Protein AF-A0A964LDW8-F1 (afdb_monomer_lite)

Structure (mmCIF, N/CA/C/O backbone):
data_AF-A0A964LDW8-F1
#
_entry.id   AF-A0A964LDW8-F1
#
loop_
_atom_site.group_PDB
_atom_site.id
_atom_site.type_symbol
_atom_site.label_atom_id
_atom_site.label_alt_id
_atom_site.label_comp_id
_atom_site.label_asym_id
_atom_site.label_entity_id
_atom_site.label_seq_id
_atom_site.pdbx_PDB_ins_code
_atom_site.Cartn_x
_atom_site.Cartn_y
_atom_site.Cartn_z
_atom_site.occupancy
_atom_site.B_iso_or_equiv
_atom_site.auth_seq_id
_atom_site.auth_comp_id
_atom_site.auth_asym_id
_atom_site.auth_atom_id
_atom_site.pdbx_PDB_model_num
ATOM 1 N N . MET A 1 1 ? -5.130 -5.424 -9.404 1.00 87.50 1 MET A N 1
ATOM 2 C CA . MET A 1 1 ? -4.907 -4.189 -10.208 1.00 87.50 1 MET A CA 1
ATOM 3 C C . MET A 1 1 ? -3.841 -3.343 -9.520 1.00 87.50 1 MET A C 1
ATOM 5 O O . MET A 1 1 ? -3.980 -3.080 -8.329 1.00 87.50 1 MET A O 1
ATOM 9 N N . PHE A 1 2 ? -2.810 -2.878 -10.244 1.00 93.38 2 PHE A N 1
ATOM 10 C CA . PHE A 1 2 ? -1.754 -2.054 -9.638 1.00 93.38 2 PHE A CA 1
ATOM 11 C C . PHE A 1 2 ? -2.186 -0.603 -9.401 1.00 93.38 2 PHE A C 1
ATOM 13 O O . PHE A 1 2 ? -2.670 0.065 -10.313 1.00 93.38 2 PHE A O 1
ATOM 20 N N . VAL A 1 3 ? -1.931 -0.105 -8.193 1.00 96.19 3 VAL A N 1
ATOM 21 C CA . VAL A 1 3 ? -2.235 1.258 -7.741 1.00 96.19 3 VAL A CA 1
ATOM 22 C C . VAL A 1 3 ? -0.996 1.931 -7.139 1.00 96.19 3 VAL A C 1
ATOM 24 O O . VAL A 1 3 ? 0.006 1.281 -6.814 1.00 96.19 3 VAL A O 1
ATOM 27 N N . PHE A 1 4 ? -1.036 3.258 -7.038 1.00 96.50 4 PHE A N 1
ATOM 28 C CA . PHE A 1 4 ? -0.010 4.055 -6.361 1.00 96.50 4 PHE A CA 1
ATOM 29 C C . PHE A 1 4 ? -0.256 4.120 -4.845 1.00 96.50 4 PHE A C 1
ATOM 31 O O . PHE A 1 4 ? -1.352 3.838 -4.359 1.00 96.50 4 PHE A O 1
ATOM 38 N N .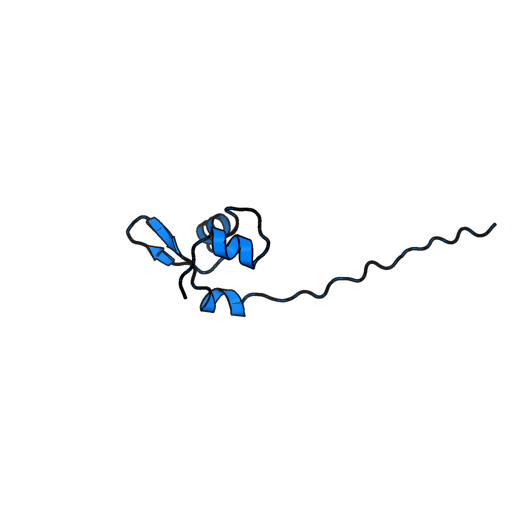 GLY A 1 5 ? 0.773 4.509 -4.086 1.00 96.31 5 GLY A N 1
ATOM 39 C CA . GLY A 1 5 ? 0.687 4.602 -2.627 1.00 96.31 5 GLY A CA 1
ATOM 40 C C . GLY A 1 5 ? -0.351 5.612 -2.128 1.00 96.31 5 GLY A C 1
ATOM 41 O O . GLY A 1 5 ? -1.028 5.345 -1.140 1.00 96.31 5 GLY A O 1
ATOM 42 N N . ASP A 1 6 ? -0.537 6.730 -2.829 1.00 97.12 6 ASP A N 1
ATOM 43 C CA . ASP A 1 6 ? -1.542 7.751 -2.503 1.00 97.12 6 ASP A CA 1
ATOM 44 C C . ASP A 1 6 ? -2.980 7.231 -2.666 1.00 97.12 6 ASP A C 1
ATOM 46 O O . ASP A 1 6 ? -3.885 7.602 -1.917 1.00 97.12 6 ASP A O 1
ATOM 50 N N . GLU A 1 7 ? -3.209 6.343 -3.631 1.00 97.38 7 GLU A N 1
ATOM 51 C CA . GLU A 1 7 ? -4.487 5.668 -3.801 1.00 97.38 7 GLU A CA 1
ATOM 52 C C . GLU A 1 7 ? -4.754 4.674 -2.667 1.00 97.38 7 GLU A C 1
ATOM 54 O O . GLU A 1 7 ? -5.856 4.673 -2.116 1.00 97.38 7 GLU A O 1
ATOM 59 N N . VAL A 1 8 ? -3.747 3.897 -2.254 1.00 96.69 8 VAL A N 1
ATOM 60 C CA . VAL A 1 8 ? -3.856 3.028 -1.069 1.00 96.69 8 VAL A CA 1
ATOM 61 C C . VAL A 1 8 ? -4.156 3.857 0.178 1.00 96.69 8 VAL A C 1
ATOM 63 O O . VAL A 1 8 ? -5.071 3.523 0.928 1.00 96.69 8 VAL A O 1
ATOM 66 N N . ASP A 1 9 ? -3.440 4.966 0.380 1.00 97.50 9 ASP A N 1
ATOM 67 C CA . ASP A 1 9 ? -3.648 5.842 1.532 1.00 97.50 9 ASP A CA 1
ATOM 68 C C . ASP A 1 9 ? -5.082 6.389 1.568 1.00 97.50 9 ASP A C 1
ATOM 70 O O . ASP A 1 9 ? -5.723 6.355 2.620 1.00 97.50 9 ASP A O 1
ATOM 74 N N . ARG A 1 10 ? -5.631 6.812 0.420 1.00 97.25 10 ARG A N 1
ATOM 75 C CA . ARG A 1 10 ? -7.030 7.259 0.313 1.00 97.25 10 ARG A CA 1
ATOM 76 C C . ARG A 1 10 ? -8.023 6.144 0.627 1.00 97.25 10 ARG A C 1
ATOM 78 O O . ARG A 1 10 ? -8.940 6.370 1.413 1.00 97.25 10 ARG A O 1
ATOM 85 N N . ARG A 1 11 ? -7.841 4.949 0.056 1.00 95.00 11 ARG A N 1
ATOM 86 C CA . ARG A 1 11 ? -8.732 3.795 0.289 1.00 95.00 11 ARG A CA 1
ATOM 87 C C . ARG A 1 11 ? -8.732 3.355 1.756 1.00 95.00 11 ARG A C 1
ATOM 89 O O . ARG A 1 11 ? -9.771 2.969 2.279 1.00 95.00 11 ARG A O 1
ATOM 96 N N . MET A 1 12 ? -7.582 3.450 2.421 1.00 93.19 12 MET A N 1
ATOM 97 C CA . MET A 1 12 ? -7.399 3.033 3.815 1.00 93.19 12 MET A CA 1
ATOM 98 C C . MET A 1 12 ? -7.660 4.145 4.842 1.00 93.19 12 MET A C 1
ATOM 100 O O . MET A 1 12 ? -7.596 3.889 6.046 1.00 93.19 12 MET A O 1
ATOM 104 N N . GLY A 1 13 ? -7.907 5.383 4.403 1.00 94.69 13 GLY A N 1
ATOM 105 C CA . GLY A 1 13 ? -8.006 6.541 5.296 1.00 94.69 13 GLY A CA 1
ATOM 106 C C . GLY A 1 13 ? -6.700 6.839 6.045 1.00 94.69 13 GLY A C 1
ATOM 107 O O . GLY A 1 13 ? -6.718 7.328 7.176 1.00 94.69 13 GLY A O 1
ATOM 108 N N . TRP A 1 14 ? -5.552 6.497 5.460 1.00 95.75 14 TRP A N 1
ATOM 109 C CA . TRP A 1 14 ? -4.241 6.745 6.048 1.00 95.75 14 TRP A CA 1
ATOM 110 C C . TRP A 1 14 ? -3.717 8.144 5.720 1.00 95.75 14 TRP A C 1
ATOM 112 O O . TRP A 1 14 ? -4.137 8.803 4.773 1.00 95.75 14 TRP A O 1
ATOM 122 N N . LYS A 1 15 ? -2.744 8.602 6.519 1.00 97.25 15 LYS A N 1
ATOM 123 C CA . LYS A 1 15 ? -1.980 9.813 6.194 1.00 97.25 15 LYS A CA 1
ATOM 124 C C . LYS A 1 15 ? -1.159 9.584 4.915 1.00 97.25 15 LYS A C 1
ATOM 126 O O . LYS A 1 15 ? -0.589 8.499 4.798 1.00 97.25 15 LYS A O 1
ATOM 131 N N . PRO A 1 16 ? -1.002 10.599 4.044 1.00 97.94 16 PRO A N 1
ATOM 132 C CA . PRO A 1 16 ? -0.176 10.488 2.844 1.00 97.94 16 PRO A CA 1
ATOM 133 C C . PRO A 1 16 ? 1.243 9.971 3.132 1.00 97.94 16 PRO A C 1
ATOM 135 O O . PRO A 1 16 ? 1.883 10.387 4.103 1.00 97.94 16 PRO A O 1
ATOM 138 N N . GLY A 1 17 ? 1.723 9.054 2.293 1.00 96.69 17 GLY A N 1
ATOM 139 C CA . GLY A 1 17 ? 3.030 8.400 2.396 1.00 96.69 17 GLY A CA 1
ATOM 140 C C . GLY A 1 17 ? 3.072 7.229 3.385 1.00 96.69 17 GLY A C 1
ATOM 141 O O . GLY A 1 17 ? 4.134 6.633 3.606 1.00 96.69 17 GLY A O 1
ATOM 142 N N . LYS A 1 18 ? 1.947 6.871 4.018 1.00 97.75 18 LYS A N 1
ATOM 143 C CA . LYS A 1 18 ? 1.903 5.745 4.961 1.00 97.75 18 LYS A CA 1
ATOM 144 C C . LYS A 1 18 ? 2.087 4.419 4.230 1.00 97.75 18 LYS A C 1
ATOM 146 O O . LYS A 1 18 ? 2.871 3.604 4.723 1.00 97.75 18 LYS A O 1
ATOM 151 N N . ALA A 1 19 ? 1.428 4.225 3.089 1.00 97.50 19 ALA A N 1
ATOM 152 C CA . ALA A 1 19 ? 1.551 3.024 2.269 1.00 97.50 19 ALA A CA 1
ATOM 153 C C . ALA A 1 19 ? 3.008 2.770 1.850 1.00 97.50 19 ALA A C 1
ATOM 155 O O . ALA A 1 19 ? 3.555 1.704 2.132 1.00 97.50 19 ALA A O 1
ATOM 156 N N . GLU A 1 20 ? 3.690 3.774 1.290 1.00 96.69 20 GLU A N 1
ATOM 157 C CA . GLU A 1 20 ? 5.105 3.660 0.906 1.00 96.69 20 GLU A CA 1
ATOM 158 C C . GLU A 1 20 ? 6.015 3.357 2.096 1.00 96.69 20 GLU A C 1
ATOM 160 O O . GLU A 1 20 ? 6.926 2.531 2.008 1.00 96.69 20 GLU A O 1
ATOM 165 N N . ARG A 1 21 ? 5.763 3.992 3.246 1.00 97.62 21 ARG A N 1
ATOM 166 C CA . ARG A 1 21 ? 6.531 3.713 4.460 1.00 97.62 21 ARG A CA 1
ATOM 167 C C . ARG A 1 21 ? 6.362 2.264 4.916 1.00 97.62 21 ARG A C 1
ATOM 169 O O . ARG A 1 21 ? 7.338 1.658 5.350 1.00 97.62 21 ARG A O 1
ATOM 176 N N . LEU A 1 22 ? 5.155 1.705 4.824 1.00 97.00 22 LEU A N 1
ATOM 177 C CA . LEU A 1 22 ? 4.902 0.301 5.157 1.00 97.00 22 LEU A CA 1
ATOM 178 C C . LEU A 1 22 ? 5.533 -0.657 4.139 1.00 97.00 22 LEU A C 1
ATOM 180 O O . LEU A 1 22 ? 6.092 -1.672 4.553 1.00 97.00 22 LEU A O 1
ATOM 184 N N . ALA A 1 23 ? 5.520 -0.314 2.849 1.00 96.94 23 ALA A N 1
ATOM 185 C CA . ALA A 1 23 ? 6.217 -1.066 1.807 1.00 96.94 23 ALA A CA 1
ATOM 186 C C . ALA A 1 23 ? 7.723 -1.154 2.088 1.00 96.94 23 ALA A C 1
ATOM 188 O O . ALA A 1 23 ? 8.277 -2.247 2.177 1.00 96.94 23 ALA A O 1
ATOM 189 N N . ARG A 1 24 ? 8.375 -0.017 2.369 1.00 95.62 24 ARG A N 1
ATOM 190 C CA . ARG A 1 24 ? 9.808 0.029 2.723 1.00 95.62 24 ARG A CA 1
ATOM 191 C C . ARG A 1 24 ? 10.145 -0.793 3.971 1.00 95.62 24 ARG A C 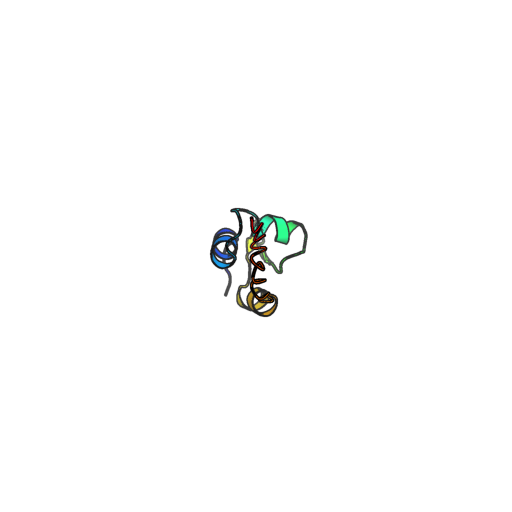1
ATOM 193 O O . ARG A 1 24 ? 11.248 -1.313 4.086 1.00 95.62 24 ARG A O 1
ATOM 200 N N . GLN A 1 25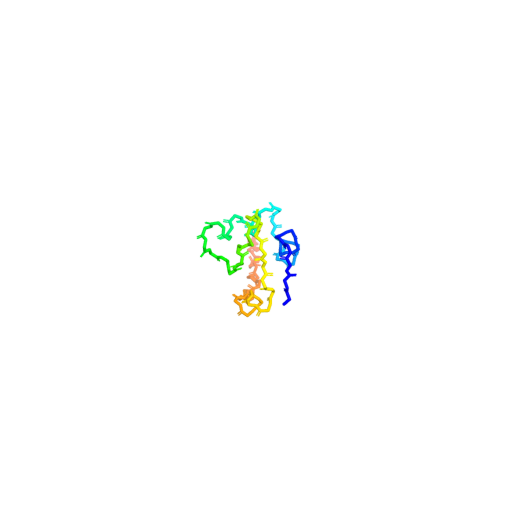 ? 9.193 -0.932 4.894 1.00 97.12 25 GLN A N 1
ATOM 201 C CA . GLN A 1 25 ? 9.316 -1.778 6.086 1.00 97.12 25 GLN A CA 1
ATOM 202 C C . GLN A 1 25 ? 8.958 -3.252 5.837 1.00 97.12 25 GLN A C 1
ATOM 204 O O . GLN A 1 25 ? 8.999 -4.040 6.777 1.00 97.12 25 GLN A O 1
ATOM 209 N N . ARG A 1 26 ? 8.590 -3.632 4.605 1.00 95.06 26 ARG A N 1
ATOM 210 C CA . ARG A 1 26 ? 8.099 -4.969 4.225 1.00 95.06 26 ARG A CA 1
ATOM 211 C C . ARG A 1 26 ? 6.861 -5.409 5.015 1.00 95.06 26 ARG A C 1
ATOM 213 O O . ARG A 1 26 ? 6.687 -6.583 5.316 1.00 95.06 26 ARG A O 1
ATOM 220 N N . ARG A 1 27 ? 6.004 -4.449 5.373 1.00 95.81 27 ARG A N 1
ATOM 221 C CA . ARG A 1 27 ? 4.766 -4.665 6.148 1.00 95.81 27 ARG A CA 1
ATOM 222 C C . ARG A 1 27 ? 3.493 -4.563 5.316 1.00 95.81 27 ARG A C 1
ATOM 224 O O . ARG A 1 27 ? 2.405 -4.721 5.859 1.00 95.81 27 ARG A O 1
ATOM 231 N N . LEU A 1 28 ? 3.630 -4.243 4.036 1.00 96.19 28 LEU A N 1
ATOM 232 C CA . LEU A 1 28 ? 2.540 -4.158 3.077 1.00 96.19 28 LEU A CA 1
ATOM 233 C C . LEU A 1 28 ? 3.030 -4.800 1.772 1.00 96.19 28 LEU A C 1
ATOM 235 O O . LEU A 1 28 ? 4.135 -4.440 1.339 1.00 96.19 28 LEU A O 1
ATOM 239 N N . PRO A 1 29 ? 2.279 -5.746 1.178 1.00 96.94 29 PRO A N 1
ATOM 240 C CA . PRO A 1 29 ? 2.638 -6.322 -0.112 1.00 96.94 29 PRO A CA 1
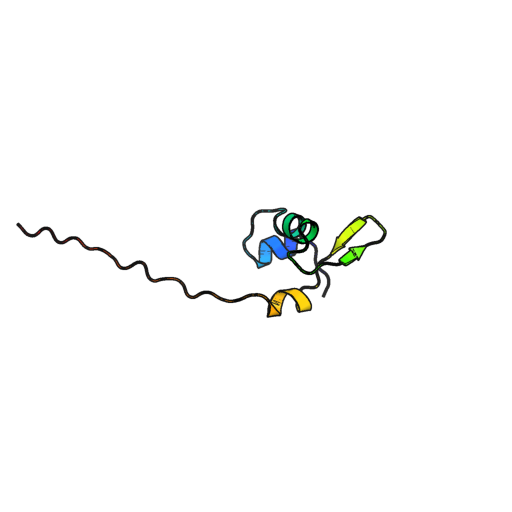ATOM 241 C C . PRO A 1 29 ? 2.798 -5.235 -1.173 1.00 96.94 29 PRO A C 1
ATOM 243 O O . PRO A 1 29 ? 2.010 -4.291 -1.232 1.00 96.94 29 PRO A O 1
ATOM 246 N N . HIS A 1 30 ? 3.877 -5.319 -1.946 1.00 97.25 30 HIS A N 1
ATOM 247 C CA . HIS A 1 30 ? 4.225 -4.331 -2.960 1.00 97.25 30 HIS A CA 1
ATOM 248 C C . HIS A 1 30 ? 5.192 -4.924 -3.986 1.00 97.25 30 HIS A C 1
ATOM 250 O O . HIS A 1 30 ? 5.902 -5.892 -3.714 1.00 97.25 30 HIS A O 1
ATOM 256 N N . VAL A 1 31 ? 5.266 -4.271 -5.141 1.00 96.19 31 VAL A N 1
ATOM 257 C CA . VAL A 1 31 ? 6.223 -4.553 -6.207 1.00 96.19 31 VAL A CA 1
ATOM 258 C C . VAL A 1 31 ? 7.134 -3.344 -6.370 1.00 96.19 31 VAL A C 1
ATOM 260 O O . VAL A 1 31 ? 6.664 -2.208 -6.463 1.00 96.19 31 VAL A O 1
ATOM 263 N N . LEU A 1 32 ? 8.443 -3.589 -6.401 1.00 95.25 32 LEU A N 1
ATOM 264 C CA . LEU A 1 32 ? 9.435 -2.592 -6.783 1.00 95.25 32 LEU A CA 1
ATOM 265 C C . LEU A 1 32 ? 9.666 -2.696 -8.290 1.00 95.25 32 LEU A C 1
ATOM 267 O O . LEU A 1 32 ? 10.061 -3.751 -8.788 1.00 95.25 32 LEU A O 1
ATOM 271 N N . LEU A 1 33 ? 9.401 -1.615 -9.012 1.00 94.00 33 LEU A N 1
ATOM 272 C CA . LEU A 1 33 ? 9.660 -1.543 -10.443 1.00 94.00 33 LEU A CA 1
ATOM 273 C C . LEU A 1 33 ? 11.156 -1.285 -10.717 1.00 94.00 33 LEU A C 1
ATOM 275 O O . LEU A 1 33 ? 11.872 -0.807 -9.833 1.00 94.00 33 LEU A O 1
ATOM 279 N N . PRO A 1 34 ? 11.654 -1.571 -11.937 1.00 96.00 34 PRO A N 1
ATOM 280 C CA . PRO A 1 34 ? 13.061 -1.353 -12.290 1.00 96.00 34 PRO A CA 1
ATOM 281 C C . PRO A 1 34 ? 13.536 0.101 -12.157 1.00 96.00 34 PRO A C 1
ATOM 283 O O . PRO A 1 34 ? 14.725 0.341 -11.975 1.00 96.00 34 PRO A O 1
ATOM 286 N N . ASP A 1 35 ? 12.617 1.066 -12.232 1.00 95.56 35 ASP A N 1
ATOM 287 C CA . ASP A 1 35 ? 12.886 2.495 -12.024 1.00 95.56 35 ASP A CA 1
ATOM 288 C C . ASP A 1 35 ? 12.971 2.890 -10.534 1.00 95.56 35 ASP A C 1
ATOM 290 O O . ASP A 1 35 ? 13.197 4.054 -10.206 1.00 95.56 35 ASP A O 1
ATOM 294 N N . GLY A 1 36 ? 12.791 1.930 -9.622 1.00 92.25 36 GLY A N 1
ATOM 295 C CA . GLY A 1 36 ? 12.788 2.140 -8.178 1.00 92.25 36 GLY A CA 1
ATOM 296 C C . GLY A 1 36 ? 11.453 2.631 -7.615 1.00 92.25 36 GLY A C 1
ATOM 297 O O . GLY A 1 36 ? 11.355 2.849 -6.404 1.00 92.25 36 GLY A O 1
ATOM 298 N N . SER A 1 37 ? 10.419 2.797 -8.444 1.00 93.31 37 SER A N 1
ATOM 299 C CA . SER A 1 37 ? 9.084 3.157 -7.971 1.00 93.31 37 SER A CA 1
ATOM 300 C C . SER A 1 37 ? 8.370 1.961 -7.332 1.00 93.31 37 SER A C 1
ATOM 302 O O . SER A 1 37 ? 8.589 0.801 -7.687 1.00 93.31 37 SER A O 1
ATOM 304 N N . ILE A 1 38 ? 7.511 2.244 -6.351 1.00 96.19 38 ILE A N 1
ATOM 305 C CA . ILE A 1 38 ? 6.744 1.231 -5.621 1.00 96.19 38 ILE A CA 1
ATOM 306 C C . ILE A 1 38 ? 5.314 1.201 -6.163 1.00 96.19 38 ILE A C 1
ATOM 308 O O . ILE A 1 38 ? 4.645 2.233 -6.244 1.00 96.19 38 ILE A O 1
ATOM 312 N N . ARG A 1 39 ? 4.831 0.002 -6.493 1.00 97.56 39 ARG A N 1
ATOM 313 C CA . ARG A 1 39 ? 3.439 -0.275 -6.861 1.00 97.56 39 ARG A CA 1
ATOM 314 C C . ARG A 1 39 ? 2.806 -1.246 -5.884 1.00 97.56 39 ARG A C 1
ATOM 316 O O . ARG A 1 39 ? 3.483 -2.084 -5.298 1.00 97.56 39 ARG A O 1
ATOM 323 N N . PHE A 1 40 ? 1.496 -1.140 -5.743 1.00 97.69 40 PHE A N 1
ATOM 324 C CA . PHE A 1 40 ? 0.705 -1.971 -4.848 1.00 97.69 40 PHE A CA 1
ATOM 325 C C . PHE A 1 40 ? -0.326 -2.729 -5.663 1.00 97.69 40 PHE A C 1
ATOM 327 O O . PHE A 1 40 ? -0.994 -2.106 -6.483 1.00 97.69 40 PHE A O 1
ATOM 334 N N . ASP A 1 41 ? -0.471 -4.034 -5.455 1.00 96.38 41 ASP A N 1
ATOM 335 C CA . ASP A 1 41 ? -1.610 -4.758 -6.011 1.00 96.38 41 ASP A CA 1
ATOM 336 C C . ASP A 1 41 ? -2.764 -4.713 -5.012 1.00 96.38 41 ASP A C 1
ATOM 338 O O . ASP A 1 41 ? -2.666 -5.243 -3.904 1.00 96.38 41 ASP A O 1
ATOM 342 N N . TRP A 1 42 ? -3.857 -4.044 -5.382 1.00 94.69 42 TRP A N 1
ATOM 343 C CA . TRP A 1 42 ? -5.014 -3.962 -4.496 1.00 94.69 42 TRP A CA 1
ATOM 344 C C . TRP A 1 42 ? -5.624 -5.336 -4.217 1.00 94.69 42 TRP A C 1
ATOM 346 O O . TRP A 1 42 ? -6.050 -5.584 -3.092 1.00 94.69 42 TRP A O 1
ATOM 356 N N . ASP A 1 43 ? -5.602 -6.235 -5.19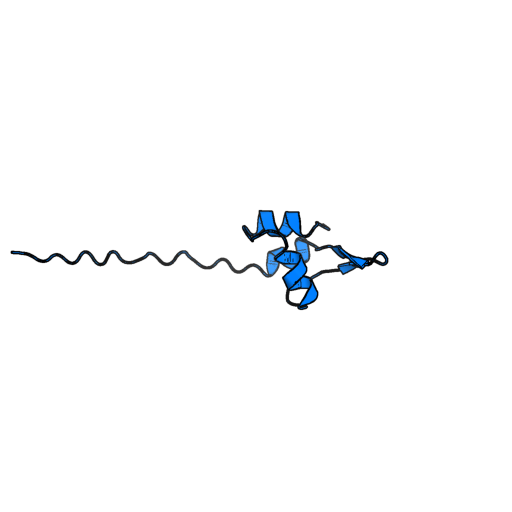9 1.00 94.62 43 ASP A N 1
ATOM 357 C CA . ASP A 1 43 ? -6.247 -7.546 -5.088 1.00 94.62 43 ASP A CA 1
ATOM 358 C C . ASP A 1 43 ? -5.493 -8.454 -4.094 1.00 94.62 43 ASP A C 1
ATOM 360 O O . ASP A 1 43 ? -6.070 -9.374 -3.519 1.00 94.62 43 ASP A O 1
ATOM 364 N N . GLU A 1 44 ? -4.214 -8.159 -3.834 1.00 94.94 44 GLU A N 1
ATOM 365 C CA . GLU A 1 44 ? -3.400 -8.814 -2.803 1.00 94.94 44 GLU A CA 1
ATOM 366 C C . GLU A 1 44 ? -3.570 -8.159 -1.420 1.00 94.94 44 GLU A C 1
ATOM 368 O O . GLU A 1 44 ? -3.512 -8.833 -0.391 1.00 94.94 44 GLU A O 1
ATOM 373 N N . ILE A 1 45 ? -3.792 -6.842 -1.374 1.00 94.19 45 ILE A N 1
ATOM 374 C CA . ILE A 1 45 ? -3.934 -6.083 -0.122 1.00 94.19 45 ILE A CA 1
ATOM 375 C C . ILE A 1 45 ? -5.322 -6.257 0.489 1.00 94.19 45 ILE A C 1
ATOM 377 O O . ILE A 1 45 ? -5.437 -6.423 1.704 1.00 94.19 45 ILE A O 1
ATOM 381 N N . GLU A 1 46 ? -6.372 -6.191 -0.327 1.00 93.88 46 GLU A N 1
ATOM 382 C CA . GLU A 1 46 ? -7.765 -6.196 0.123 1.00 93.88 46 GLU A CA 1
ATOM 383 C C . GLU A 1 46 ? -8.110 -7.384 1.040 1.00 93.88 46 GLU A C 1
ATOM 385 O O . GLU A 1 46 ? -8.689 -7.147 2.107 1.00 93.88 46 GLU A O 1
ATOM 390 N N . PRO A 1 47 ? -7.688 -8.630 0.744 1.00 94.12 47 PRO A N 1
ATOM 391 C CA . PRO A 1 47 ? -7.951 -9.779 1.611 1.00 94.12 47 PRO A CA 1
ATOM 392 C C . PRO A 1 47 ? -7.262 -9.715 2.983 1.00 94.12 47 PRO A C 1
ATOM 394 O O . PRO A 1 47 ? -7.669 -10.421 3.904 1.00 94.12 47 PRO A O 1
ATOM 397 N N . LEU A 1 48 ? -6.222 -8.889 3.147 1.00 91.69 48 LEU A N 1
ATOM 398 C CA . LEU A 1 48 ? -5.480 -8.746 4.407 1.00 91.69 48 LEU A CA 1
ATOM 399 C C . LEU A 1 48 ? -6.154 -7.774 5.386 1.00 91.69 48 LEU A C 1
ATOM 401 O O . LEU A 1 48 ? -5.745 -7.667 6.547 1.00 91.69 48 LEU A O 1
ATOM 405 N N . ILE A 1 49 ? -7.165 -7.031 4.932 1.00 91.50 49 ILE A N 1
ATOM 406 C CA . ILE A 1 49 ? -7.835 -6.015 5.736 1.00 91.50 49 ILE A CA 1
ATOM 407 C C . ILE A 1 49 ? -8.843 -6.684 6.670 1.00 91.50 49 ILE A C 1
ATOM 409 O O . ILE A 1 49 ? -9.896 -7.166 6.255 1.00 91.50 49 ILE A O 1
ATOM 413 N N . VAL A 1 50 ? -8.566 -6.627 7.972 1.00 90.25 50 VAL A N 1
ATOM 414 C CA . VAL A 1 50 ? -9.513 -7.062 9.004 1.00 90.25 50 VAL A CA 1
ATOM 415 C C . VAL A 1 50 ? -10.357 -5.873 9.457 1.00 90.25 50 VAL A C 1
ATOM 417 O O . VAL A 1 50 ? -9.836 -4.886 9.981 1.00 90.25 50 VAL A O 1
ATOM 420 N N . ARG A 1 51 ? -11.681 -5.965 9.290 1.00 84.00 51 ARG A N 1
ATOM 421 C CA . ARG A 1 51 ? -12.618 -4.976 9.840 1.00 84.00 51 ARG A CA 1
ATOM 422 C C . ARG A 1 51 ? -12.773 -5.200 11.340 1.00 84.00 51 ARG A C 1
ATOM 424 O O . ARG A 1 51 ? -13.329 -6.208 11.765 1.00 84.00 51 ARG A O 1
ATOM 431 N N . VAL A 1 52 ? -12.305 -4.244 12.134 1.00 84.19 52 VAL A N 1
ATOM 432 C CA . VAL A 1 52 ? -12.517 -4.239 13.585 1.00 84.19 52 VAL A CA 1
ATOM 433 C C . VAL A 1 52 ? -13.831 -3.504 13.881 1.00 84.19 52 VAL A C 1
ATOM 435 O O . VAL A 1 52 ? -13.985 -2.366 13.430 1.00 84.19 52 VAL A O 1
ATOM 438 N N . PRO A 1 53 ? -14.791 -4.114 14.602 1.00 82.19 53 PRO A N 1
ATOM 439 C CA . PRO A 1 53 ? -16.019 -3.436 15.003 1.00 82.19 53 PRO A CA 1
ATOM 440 C C . PRO A 1 53 ? -15.708 -2.186 15.827 1.00 82.19 53 PRO A C 1
ATOM 442 O O . PRO A 1 53 ? -14.822 -2.205 16.682 1.00 82.19 53 PRO A O 1
ATOM 445 N N . ALA A 1 54 ? -16.459 -1.108 15.602 1.00 79.50 54 ALA A N 1
ATOM 446 C CA . ALA A 1 54 ? -16.367 0.065 16.457 1.00 79.50 54 ALA A CA 1
ATOM 447 C C . ALA A 1 54 ? -16.741 -0.334 17.891 1.00 79.50 54 ALA A C 1
ATOM 449 O O . ALA A 1 54 ? -17.845 -0.823 18.142 1.00 79.50 54 ALA A O 1
ATOM 450 N N . VAL A 1 55 ? -15.820 -0.132 18.834 1.00 78.38 55 VAL A N 1
ATOM 451 C CA . VAL A 1 55 ? -16.127 -0.285 20.256 1.00 78.38 55 VAL A CA 1
ATOM 452 C C . VAL A 1 55 ? -17.131 0.811 20.599 1.00 78.38 55 VAL A C 1
ATOM 454 O O . VAL A 1 55 ? -16.807 1.995 20.504 1.00 78.38 55 VAL A O 1
ATOM 457 N N . LYS A 1 56 ? -18.365 0.437 20.963 1.00 67.38 56 LYS A N 1
ATOM 458 C CA . LYS A 1 56 ? -19.305 1.384 21.570 1.00 67.38 56 LYS A CA 1
ATOM 459 C C . LYS A 1 56 ? -18.650 1.890 22.851 1.00 67.38 56 LYS A C 1
ATOM 461 O O . LYS A 1 56 ? -18.511 1.127 23.804 1.00 67.38 56 LYS A O 1
ATOM 466 N N . ALA A 1 57 ? -18.219 3.147 22.859 1.00 63.12 57 ALA A N 1
ATOM 467 C CA . ALA A 1 57 ? -17.849 3.821 24.090 1.00 63.12 57 ALA A CA 1
ATOM 468 C C . ALA A 1 57 ? -19.083 3.783 25.002 1.00 63.12 57 ALA A C 1
ATOM 470 O O . ALA A 1 57 ? -20.119 4.355 24.667 1.00 63.12 57 ALA A O 1
ATOM 471 N N . GLY A 1 58 ? -19.011 3.023 26.094 1.00 55.75 58 GLY A N 1
ATOM 472 C CA . GLY A 1 58 ? -20.031 3.076 27.130 1.00 55.75 58 GLY A CA 1
ATOM 473 C C . GLY A 1 58 ? -20.044 4.490 27.695 1.00 55.75 58 GLY A C 1
ATOM 474 O O . GLY A 1 58 ? -19.020 4.957 28.191 1.00 55.75 58 GLY A O 1
ATOM 475 N N . ASN A 1 59 ? -21.175 5.181 27.574 1.00 53.50 59 ASN A N 1
ATOM 476 C CA . ASN A 1 59 ? -21.420 6.413 28.309 1.00 53.50 59 ASN A CA 1
ATOM 477 C C . ASN A 1 59 ? -21.349 6.080 29.801 1.00 53.50 59 ASN A C 1
ATOM 479 O O . ASN A 1 59 ? -22.254 5.446 30.338 1.00 53.50 59 ASN A O 1
ATOM 483 N N . THR A 1 60 ? -20.290 6.509 30.479 1.00 59.81 60 THR A N 1
ATOM 484 C CA . THR A 1 60 ? -20.321 6.641 31.935 1.00 59.81 60 THR A CA 1
ATOM 485 C C . THR A 1 60 ? -21.091 7.920 32.251 1.00 59.81 60 THR A C 1
ATOM 487 O O . THR A 1 60 ? -20.501 8.960 32.540 1.00 59.81 60 THR A O 1
ATOM 490 N N . GLU A 1 61 ? -22.420 7.861 32.159 1.00 54.25 61 GLU A N 1
ATOM 491 C CA . GLU A 1 61 ? -23.287 8.819 32.844 1.00 54.25 61 GLU A CA 1
ATOM 492 C C . GLU A 1 61 ? -23.109 8.584 34.345 1.00 54.25 61 GLU A C 1
ATOM 494 O O . GLU A 1 61 ? -23.725 7.717 34.955 1.00 54.25 61 GLU A O 1
ATOM 499 N N . SER A 1 62 ? -22.184 9.336 34.939 1.00 53.34 62 SER A N 1
ATOM 500 C CA . SER A 1 62 ? -22.153 9.518 36.385 1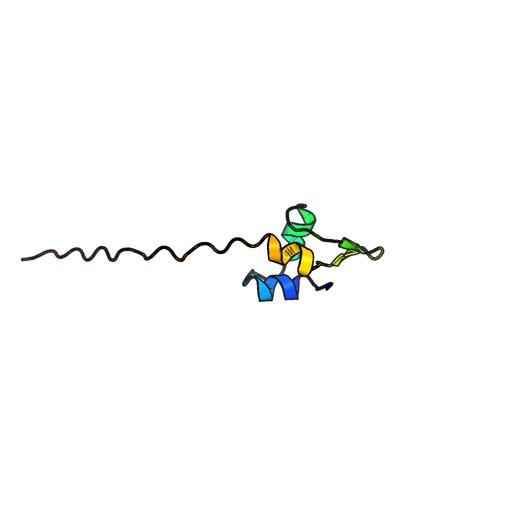.00 53.34 62 SER A CA 1
ATOM 501 C C . SER A 1 62 ? -23.339 10.404 36.752 1.00 53.34 62 SER A C 1
ATOM 503 O O . SER A 1 62 ? -23.204 11.625 36.811 1.00 53.34 62 SER A O 1
ATOM 505 N N . GLN A 1 63 ? -24.501 9.788 36.978 1.00 56.66 63 GLN A N 1
ATOM 506 C CA . GLN A 1 63 ? -25.527 10.368 37.837 1.00 56.66 63 GLN A CA 1
ATOM 507 C C . GLN A 1 63 ? -24.892 10.542 39.222 1.00 56.66 63 GLN A C 1
ATOM 509 O O . GLN A 1 63 ? -24.674 9.577 39.951 1.00 56.66 63 GLN A O 1
ATOM 514 N N . ARG A 1 64 ? -24.498 11.774 39.551 1.00 56.56 64 ARG A N 1
ATOM 515 C CA . ARG A 1 64 ? -24.453 12.207 40.947 1.00 56.56 64 ARG A CA 1
ATOM 516 C C . ARG A 1 64 ? -25.830 12.777 41.226 1.00 56.56 64 ARG A C 1
ATOM 518 O O . ARG A 1 64 ? -26.084 13.929 40.886 1.00 56.56 64 ARG A O 1
ATOM 525 N N . ASP A 1 65 ? -26.698 11.923 41.744 1.00 64.88 65 ASP A N 1
ATOM 526 C CA . ASP A 1 65 ? -27.906 12.373 42.414 1.00 64.88 65 ASP A CA 1
ATOM 527 C C . ASP A 1 65 ? -27.500 13.058 43.729 1.00 64.88 65 ASP A C 1
ATOM 529 O O . ASP A 1 65 ? -26.684 12.528 44.486 1.00 64.88 65 ASP A O 1
ATOM 533 N N . GLU A 1 66 ? -28.005 14.287 43.847 1.00 58.38 66 GLU A N 1
ATOM 534 C CA . GLU A 1 66 ? -28.527 15.008 45.024 1.00 58.38 66 GLU A CA 1
ATOM 535 C C . GLU A 1 66 ? -27.869 14.829 46.405 1.00 58.38 66 GLU A C 1
ATOM 537 O O . GLU A 1 66 ? -27.962 13.741 47.017 1.00 58.38 66 GLU A O 1
#

Secondary structure (DSSP, 8-state):
-EE-HHHHHHHHTPPTTHHHHHHHTT-S--EE-TTS-EEEEHHHHGGG---PPP------------

pLDDT: mean 88.27, std 14.06, range [53.34, 97.94]

Sequence (66 aa):
MFVFGDEVDRRMGWKPGKAERLARQRRLPHVLLPDGSIRFDWDEIEPLIVRVPAVKAGNTESQRDE

Foldseek 3Di:
DKDAQQVVCVVVVHDPCPSVVCVVVVNADWDQDPVRGIIHDCVVRVVVDDDDDDDPPPPPPPPPDD

Radius of gyration: 18.86 Å; chains: 1; bounding box: 42×25×57 Å